Protein AF-A0A7Y3J5P8-F1 (afdb_monomer)

Mean predicted aligned error: 13.06 Å

Solvent-accessible surface area (backbone atoms only — not comparable to full-atom values): 5570 Å² total; per-residue (Å²): 133,78,82,77,84,82,56,93,92,53,60,68,68,61,49,51,53,49,42,53,51,39,41,59,74,69,32,54,71,61,50,49,70,61,62,75,50,94,69,55,71,69,57,52,52,51,52,51,52,55,54,51,53,54,52,50,55,54,47,51,56,50,51,55,48,58,75,66,61,75,70,79,76,78,80,86,79,79,82,90,74,83,72,82,77,133

Radius of gyration: 21.43 Å; Cα contacts (8 Å, |Δi|>4): 22; chains: 1; bounding box: 62×40×38 Å

Structure (mmCIF, N/CA/C/O backbone):
data_AF-A0A7Y3J5P8-F1
#
_entry.id   AF-A0A7Y3J5P8-F1
#
loop_
_atom_site.group_PDB
_atom_site.id
_atom_site.type_symbol
_atom_site.label_atom_id
_atom_site.label_alt_id
_atom_site.label_comp_id
_atom_site.label_asym_id
_atom_site.label_entity_id
_atom_site.label_seq_id
_atom_site.pdbx_PDB_ins_code
_atom_site.Cartn_x
_atom_site.Cartn_y
_atom_site.Cartn_z
_atom_site.occupancy
_atom_site.B_iso_or_equiv
_atom_site.auth_seq_id
_atom_site.auth_comp_id
_atom_site.auth_asym_id
_atom_site.auth_atom_id
_atom_site.pdbx_PDB_model_num
ATOM 1 N N . MET A 1 1 ? -8.810 9.602 -2.163 1.00 73.31 1 MET A N 1
ATOM 2 C CA . MET A 1 1 ? -8.342 9.842 -0.777 1.00 73.31 1 MET A CA 1
ATOM 3 C C . MET A 1 1 ? -9.275 9.133 0.197 1.00 73.31 1 MET A C 1
ATOM 5 O O . MET A 1 1 ? -10.453 9.024 -0.121 1.00 73.31 1 MET A O 1
ATOM 9 N N . PRO A 1 2 ? -8.776 8.605 1.326 1.00 79.38 2 PRO A N 1
ATOM 10 C CA . PRO A 1 2 ? -9.596 7.896 2.308 1.00 79.38 2 PRO A CA 1
ATOM 11 C C . PRO A 1 2 ? -10.491 8.868 3.090 1.00 79.38 2 PRO A C 1
ATOM 13 O O . PRO A 1 2 ? -10.006 9.852 3.637 1.00 79.38 2 PRO A O 1
ATOM 16 N N . SER A 1 3 ? -11.788 8.569 3.171 1.00 80.06 3 SER A N 1
ATOM 17 C CA . SER A 1 3 ? -12.765 9.308 3.978 1.00 80.06 3 SER A CA 1
ATOM 18 C C . SER A 1 3 ? -13.441 8.358 4.967 1.00 80.06 3 SER A C 1
ATOM 20 O O . SER A 1 3 ? -13.949 7.313 4.557 1.00 80.06 3 SER A O 1
ATOM 22 N N . VAL A 1 4 ? -13.474 8.712 6.253 1.00 81.44 4 VAL A N 1
ATOM 23 C CA . VAL A 1 4 ? -14.170 7.946 7.299 1.00 81.44 4 VAL A CA 1
ATOM 24 C C . VAL A 1 4 ? -15.184 8.866 7.964 1.00 81.44 4 VAL A C 1
ATOM 26 O O . VAL A 1 4 ? -14.811 9.903 8.501 1.00 81.44 4 VAL A O 1
ATOM 29 N N . ARG A 1 5 ? -16.467 8.495 7.906 1.00 81.44 5 ARG A N 1
ATOM 30 C CA . ARG A 1 5 ? -17.538 9.184 8.635 1.00 81.44 5 ARG A CA 1
ATOM 31 C C . ARG A 1 5 ? -17.683 8.544 10.013 1.00 81.44 5 ARG A C 1
ATOM 33 O O . ARG A 1 5 ? -17.827 7.323 10.095 1.00 81.44 5 ARG A O 1
ATOM 40 N N . VAL A 1 6 ? -17.617 9.35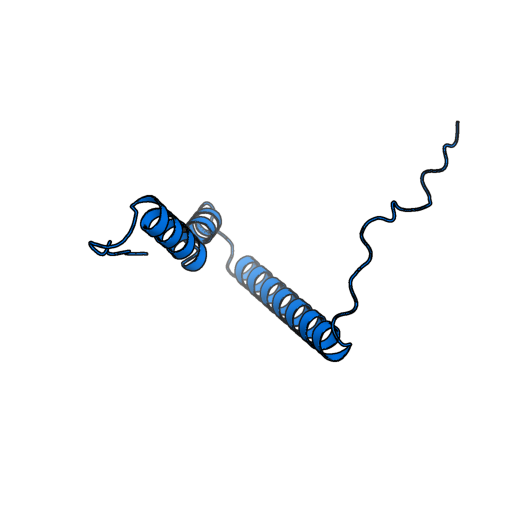8 11.062 1.00 80.06 6 VAL A N 1
ATOM 41 C CA . VAL A 1 6 ? -17.816 8.918 12.450 1.00 80.06 6 VAL A CA 1
ATOM 42 C C . VAL A 1 6 ? -19.313 8.724 12.684 1.00 80.06 6 VAL A C 1
ATOM 44 O O . VAL A 1 6 ? -20.108 9.557 12.257 1.00 80.06 6 VAL A O 1
ATOM 47 N N . ARG A 1 7 ? -19.701 7.606 13.303 1.00 79.25 7 ARG A N 1
ATOM 48 C CA . ARG A 1 7 ? -21.086 7.352 13.731 1.00 79.25 7 ARG A CA 1
ATOM 49 C C . ARG A 1 7 ? -21.237 7.742 15.203 1.00 79.25 7 ARG A C 1
ATOM 51 O O . ARG A 1 7 ? -20.277 7.615 15.954 1.00 79.25 7 ARG A O 1
ATOM 58 N N . GLU A 1 8 ? -22.431 8.158 15.613 1.00 69.12 8 GLU A N 1
ATOM 59 C CA . GLU A 1 8 ? -22.700 8.709 16.957 1.00 69.12 8 GLU A CA 1
ATOM 60 C C . GLU A 1 8 ? -22.432 7.721 18.111 1.00 69.12 8 GLU A C 1
ATOM 62 O O . GLU A 1 8 ? -22.046 8.141 19.194 1.00 69.12 8 GLU A O 1
ATOM 67 N N . ASN A 1 9 ? -22.521 6.407 17.866 1.00 71.69 9 ASN A N 1
ATOM 68 C CA . ASN A 1 9 ? -22.268 5.358 18.869 1.00 71.69 9 ASN A CA 1
ATOM 69 C C . ASN A 1 9 ? -20.820 4.826 18.882 1.00 71.69 9 ASN A C 1
ATOM 71 O O . ASN A 1 9 ? -20.563 3.733 19.388 1.00 71.69 9 ASN A O 1
ATOM 75 N N . GLU A 1 10 ? -19.863 5.535 18.280 1.00 73.38 10 GLU A N 1
ATOM 76 C CA . GLU A 1 10 ? -18.465 5.101 18.233 1.00 73.38 10 GLU A CA 1
ATOM 77 C C . GLU A 1 10 ? -17.558 6.002 19.067 1.00 73.38 10 GLU A C 1
ATOM 79 O O . GLU A 1 10 ? -17.534 7.220 18.907 1.00 73.38 10 GLU A O 1
ATOM 84 N N . TYR A 1 11 ? -16.716 5.383 19.895 1.00 79.38 11 TYR A N 1
ATOM 85 C CA . TYR A 1 11 ? -15.623 6.092 20.549 1.00 79.38 11 TYR A CA 1
ATOM 86 C C . TYR A 1 11 ? -14.652 6.652 19.500 1.00 79.38 11 TYR A C 1
ATOM 88 O O . TYR A 1 11 ? -14.246 5.949 18.569 1.00 79.38 11 TYR A O 1
ATOM 96 N N . PHE A 1 12 ? -14.231 7.905 19.681 1.00 79.06 12 PHE A N 1
ATOM 97 C CA . PHE A 1 12 ? -13.337 8.629 18.767 1.00 79.06 12 PHE A CA 1
ATOM 98 C C . PHE A 1 12 ? -12.083 7.828 18.368 1.00 79.06 12 PHE A C 1
ATOM 100 O O . PHE A 1 12 ? -11.705 7.790 17.194 1.00 79.06 12 PHE A O 1
ATOM 107 N N . ASP A 1 13 ? -11.476 7.108 19.315 1.00 83.25 13 ASP A N 1
ATOM 108 C CA . ASP A 1 13 ? -10.273 6.308 19.058 1.00 83.25 13 ASP A CA 1
ATOM 109 C C . ASP A 1 13 ? -10.527 5.133 18.087 1.00 83.25 13 ASP A C 1
ATOM 111 O O . ASP A 1 13 ? -9.673 4.775 17.268 1.00 83.25 13 ASP A O 1
ATOM 115 N N . ALA A 1 14 ? -11.740 4.568 18.082 1.00 85.00 14 ALA A N 1
ATOM 116 C CA . ALA A 1 14 ? -12.124 3.527 17.130 1.00 85.00 14 ALA A CA 1
ATOM 117 C C . ALA A 1 14 ? -12.244 4.079 15.699 1.00 85.00 14 ALA A C 1
ATOM 119 O O . ALA A 1 14 ? -11.810 3.431 14.737 1.00 85.00 14 ALA A O 1
ATOM 120 N N . ALA A 1 15 ? -12.776 5.294 15.548 1.00 84.62 15 ALA A N 1
ATOM 121 C CA . ALA A 1 15 ? -12.842 5.978 14.261 1.00 84.62 15 ALA A CA 1
ATOM 122 C C . ALA A 1 15 ? -11.440 6.346 13.744 1.00 84.62 15 ALA A C 1
ATOM 124 O O . ALA A 1 15 ? -11.120 6.073 12.582 1.00 84.62 15 ALA A O 1
ATOM 125 N N . LEU A 1 16 ? -10.565 6.855 14.621 1.00 86.38 16 LEU A N 1
ATOM 126 C CA . LEU A 1 16 ? -9.171 7.165 14.294 1.00 86.38 16 LEU A CA 1
ATOM 127 C C . LEU A 1 16 ? -8.409 5.921 13.822 1.00 86.38 16 LEU A C 1
ATOM 129 O O . LEU A 1 16 ? -7.691 5.957 12.819 1.00 86.38 16 LEU A O 1
ATOM 133 N N . ARG A 1 17 ? -8.596 4.788 14.503 1.00 87.62 17 ARG A N 1
ATOM 134 C CA . ARG A 1 17 ? -7.988 3.510 14.112 1.00 87.62 17 ARG A CA 1
ATOM 135 C C . ARG A 1 17 ? -8.446 3.059 12.726 1.00 87.62 17 ARG A C 1
ATOM 137 O O . ARG A 1 17 ? -7.635 2.573 11.936 1.00 87.62 17 ARG A O 1
ATOM 144 N N . ARG A 1 18 ? -9.728 3.246 12.400 1.00 85.75 18 ARG A N 1
ATOM 145 C CA . ARG A 1 18 ? -10.282 2.957 11.066 1.00 85.75 18 ARG A CA 1
ATOM 146 C C . ARG A 1 18 ? -9.689 3.859 9.996 1.00 85.75 18 ARG A C 1
ATOM 148 O O . ARG A 1 18 ? -9.345 3.371 8.924 1.00 85.75 18 ARG A O 1
ATOM 155 N N . PHE A 1 19 ? -9.536 5.143 10.300 1.00 86.81 19 PHE A N 1
ATOM 156 C CA . PHE A 1 19 ? -8.931 6.107 9.391 1.00 86.81 19 PHE A CA 1
ATOM 157 C C . PHE A 1 19 ? -7.467 5.771 9.099 1.00 86.81 19 PHE A C 1
ATOM 159 O O . PHE A 1 19 ? -7.094 5.669 7.932 1.00 86.81 19 PHE A O 1
ATOM 166 N N . LYS A 1 20 ? -6.662 5.471 10.129 1.00 88.88 20 LYS A N 1
ATOM 167 C CA . LYS A 1 20 ? -5.269 5.017 9.960 1.00 88.88 20 LYS A CA 1
ATOM 168 C C . LYS A 1 20 ? -5.186 3.785 9.051 1.00 88.88 20 LYS A C 1
ATOM 170 O O . LYS A 1 20 ? -4.457 3.800 8.063 1.00 88.88 20 LYS A O 1
ATOM 175 N N . ARG A 1 21 ? -6.029 2.774 9.296 1.00 88.81 21 ARG A N 1
ATOM 176 C CA . ARG A 1 21 ? -6.123 1.580 8.434 1.00 88.81 21 ARG A CA 1
ATOM 177 C C . ARG A 1 21 ? -6.574 1.906 7.009 1.00 88.81 21 ARG A C 1
ATOM 179 O O . ARG A 1 21 ? -6.094 1.283 6.068 1.00 88.81 21 ARG A O 1
ATOM 186 N N . ALA A 1 22 ? -7.488 2.857 6.821 1.00 87.75 22 ALA A N 1
ATOM 187 C CA . ALA A 1 22 ? -7.936 3.282 5.496 1.00 87.75 22 ALA A CA 1
ATOM 188 C C . ALA A 1 22 ? -6.815 3.993 4.716 1.00 87.75 22 ALA A C 1
ATOM 190 O O . ALA A 1 22 ? -6.636 3.712 3.532 1.00 87.75 22 ALA A O 1
ATOM 191 N N . CYS A 1 23 ? -6.021 4.839 5.378 1.00 88.00 23 CYS A N 1
ATOM 192 C CA . CYS A 1 23 ? -4.827 5.471 4.810 1.00 88.00 23 CYS A CA 1
ATOM 193 C C . CYS A 1 23 ? -3.748 4.450 4.433 1.00 88.00 23 CYS A C 1
ATOM 195 O O . CYS A 1 23 ? -3.183 4.526 3.340 1.00 88.00 23 CYS A O 1
ATOM 197 N N . GLU A 1 24 ? 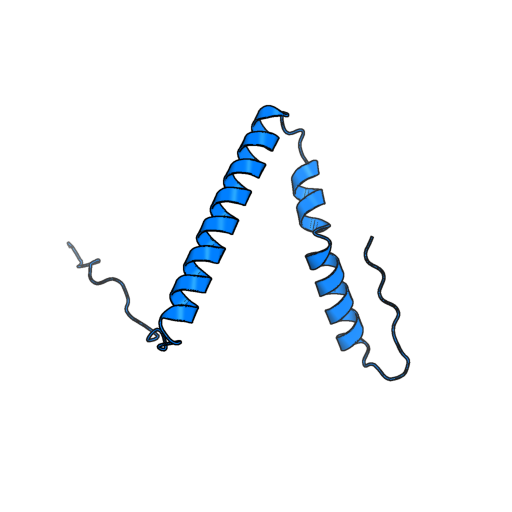-3.500 3.466 5.300 1.00 87.69 24 GLU A N 1
ATOM 198 C CA . GLU A 1 24 ? -2.570 2.363 5.035 1.00 87.69 24 GLU A CA 1
ATOM 199 C C . GLU A 1 24 ? -3.046 1.484 3.875 1.00 87.69 24 GLU A C 1
ATOM 201 O O . GLU A 1 24 ? -2.268 1.175 2.973 1.00 87.69 24 GLU A O 1
ATOM 206 N N . LYS A 1 25 ? -4.338 1.128 3.849 1.00 86.44 25 LYS A N 1
ATOM 207 C CA . LYS A 1 25 ? -4.944 0.323 2.779 1.00 86.44 25 LYS A CA 1
ATOM 208 C C . LYS A 1 25 ? -4.908 1.042 1.435 1.00 86.44 25 LYS A C 1
ATOM 210 O O . LYS A 1 25 ? -4.637 0.410 0.419 1.00 86.44 25 LYS A O 1
ATOM 215 N N . ALA A 1 26 ? -5.179 2.345 1.431 1.00 87.56 26 ALA A N 1
ATOM 216 C CA . ALA A 1 26 ? -5.070 3.176 0.239 1.00 87.56 26 ALA A CA 1
ATOM 217 C C . ALA A 1 26 ? -3.611 3.364 -0.214 1.00 87.56 26 ALA A C 1
ATOM 219 O O . ALA A 1 26 ? -3.382 3.813 -1.329 1.00 87.56 26 ALA A O 1
ATOM 220 N N . GLY A 1 27 ? -2.624 3.027 0.624 1.00 86.25 27 GLY A N 1
ATOM 221 C CA . GLY A 1 27 ? -1.212 3.082 0.260 1.00 86.25 27 GLY A CA 1
ATOM 222 C C . GLY A 1 27 ? -0.684 4.499 0.040 1.00 86.25 27 GLY A C 1
ATOM 223 O O . GLY A 1 27 ? 0.370 4.650 -0.569 1.00 86.25 27 GLY A O 1
ATOM 224 N N . VAL A 1 28 ? -1.360 5.534 0.550 1.00 85.50 28 VAL A N 1
ATOM 225 C CA . VAL A 1 28 ? -1.027 6.949 0.281 1.00 85.50 28 VAL A CA 1
ATOM 226 C C . VAL A 1 28 ? 0.434 7.267 0.625 1.00 85.50 28 VAL A C 1
ATOM 228 O O . VAL A 1 28 ? 1.144 7.874 -0.170 1.00 85.50 28 VAL A O 1
ATOM 231 N N . LEU A 1 29 ? 0.925 6.768 1.764 1.00 83.31 29 LEU A N 1
ATOM 232 C CA . LEU A 1 29 ? 2.326 6.934 2.179 1.00 83.31 29 LEU A CA 1
ATOM 233 C C . LEU A 1 29 ? 3.308 6.169 1.282 1.00 83.31 29 LEU A C 1
ATOM 235 O O . LEU A 1 29 ? 4.428 6.619 1.051 1.00 83.31 29 LEU A O 1
ATOM 239 N N . THR A 1 30 ? 2.902 5.006 0.768 1.00 85.88 30 THR A N 1
ATOM 240 C CA . THR A 1 30 ? 3.733 4.239 -0.171 1.00 85.88 30 THR A CA 1
ATOM 241 C C . THR A 1 30 ? 3.783 4.894 -1.545 1.00 85.88 30 THR A C 1
ATOM 243 O O . THR A 1 30 ? 4.813 4.825 -2.209 1.00 85.88 30 THR A O 1
ATOM 246 N N . GLU A 1 31 ? 2.703 5.559 -1.961 1.00 85.38 31 GLU A N 1
ATOM 247 C CA . GLU A 1 31 ? 2.675 6.326 -3.201 1.00 85.38 31 GLU A CA 1
ATOM 248 C C . GLU A 1 31 ? 3.524 7.587 -3.111 1.00 85.38 31 GLU A C 1
ATOM 250 O O . GLU A 1 31 ? 4.262 7.853 -4.054 1.00 85.38 31 GLU A O 1
ATOM 255 N N . LEU A 1 32 ? 3.474 8.310 -1.987 1.00 87.69 32 LEU A N 1
ATOM 256 C CA . LEU A 1 32 ? 4.345 9.461 -1.730 1.00 87.69 32 LEU A CA 1
ATOM 257 C C . LEU A 1 32 ? 5.817 9.086 -1.916 1.00 87.69 32 LEU A C 1
ATOM 259 O O . LEU A 1 32 ? 6.461 9.603 -2.824 1.00 87.69 32 LEU A O 1
ATOM 263 N N . ARG A 1 33 ? 6.299 8.077 -1.179 1.00 87.00 33 ARG A N 1
ATOM 264 C CA . ARG A 1 33 ? 7.690 7.600 -1.292 1.00 87.00 33 ARG A CA 1
ATOM 265 C C . ARG A 1 33 ? 8.064 7.119 -2.692 1.00 87.00 33 ARG A C 1
ATOM 267 O O . ARG A 1 33 ? 9.217 7.200 -3.096 1.00 87.00 33 ARG A O 1
ATOM 274 N N . ARG A 1 34 ? 7.105 6.580 -3.452 1.00 84.25 34 ARG A N 1
ATOM 275 C CA . ARG A 1 34 ? 7.348 6.143 -4.836 1.00 84.25 34 ARG A CA 1
ATOM 276 C C . ARG A 1 34 ? 7.465 7.321 -5.806 1.00 84.25 34 ARG A C 1
ATOM 278 O O . ARG A 1 34 ? 8.103 7.163 -6.839 1.00 84.25 34 ARG A O 1
ATOM 285 N N . ARG A 1 35 ? 6.808 8.445 -5.511 1.00 86.75 35 ARG A N 1
ATOM 286 C CA . ARG A 1 35 ? 6.744 9.644 -6.363 1.00 86.75 35 ARG A CA 1
ATOM 287 C C . ARG A 1 35 ? 7.773 10.715 -5.987 1.00 86.75 35 ARG A C 1
ATOM 289 O O . ARG A 1 35 ? 7.931 11.650 -6.758 1.00 86.75 35 ARG A O 1
ATOM 296 N N . GLU A 1 36 ? 8.465 10.574 -4.854 1.00 86.94 36 GLU A N 1
ATOM 297 C CA . GLU A 1 36 ? 9.538 11.486 -4.415 1.00 86.94 36 GLU A CA 1
ATOM 298 C C . GLU A 1 36 ? 10.649 11.655 -5.463 1.00 86.94 36 GLU A C 1
ATOM 300 O O . GLU A 1 36 ? 11.203 12.741 -5.601 1.00 86.94 36 GLU A O 1
ATOM 305 N N . PHE A 1 37 ? 10.943 10.608 -6.240 1.00 86.94 37 PHE A N 1
ATOM 306 C CA . PHE A 1 37 ? 11.972 10.635 -7.277 1.00 86.94 37 PHE A CA 1
ATOM 307 C C . PHE A 1 37 ? 11.432 10.100 -8.600 1.00 86.94 37 PHE A C 1
ATOM 309 O O . PHE A 1 37 ? 10.624 9.167 -8.627 1.00 86.94 37 PHE A O 1
ATOM 316 N N . TYR A 1 38 ? 11.924 10.650 -9.712 1.00 88.94 38 TYR A N 1
ATOM 317 C CA . TYR A 1 38 ? 11.633 10.099 -11.030 1.00 88.94 38 TYR A CA 1
ATOM 318 C C . TYR A 1 38 ? 12.248 8.701 -11.165 1.00 88.94 38 TYR A C 1
ATOM 320 O O . TYR A 1 38 ? 13.465 8.523 -11.111 1.00 88.94 38 TYR A O 1
ATOM 328 N N . GLU A 1 39 ? 11.397 7.701 -11.375 1.00 86.94 39 GLU A N 1
ATOM 329 C CA . GLU A 1 39 ? 11.813 6.337 -11.678 1.00 86.94 39 GLU A CA 1
ATOM 330 C C . GLU A 1 39 ? 11.712 6.106 -13.189 1.00 86.94 39 GLU A C 1
ATOM 332 O O . GLU A 1 39 ? 10.657 6.305 -13.794 1.00 86.94 39 GLU A O 1
ATOM 337 N N . LYS A 1 40 ? 12.804 5.647 -13.813 1.00 90.81 40 LYS A N 1
ATOM 338 C CA . LYS A 1 40 ? 12.787 5.294 -15.240 1.00 90.81 40 LYS A CA 1
ATOM 339 C C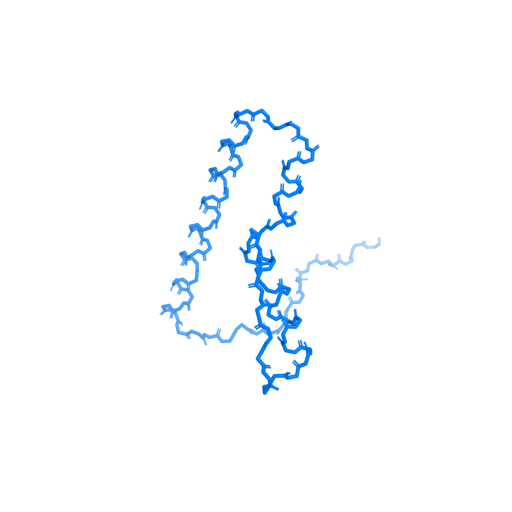 . LYS A 1 40 ? 11.741 4.195 -15.491 1.00 90.81 40 LYS A C 1
ATOM 341 O O . LYS A 1 40 ? 11.666 3.243 -14.706 1.00 90.81 40 LYS A O 1
ATOM 346 N N . PRO A 1 41 ? 11.020 4.211 -16.628 1.00 88.81 41 PRO A N 1
ATOM 347 C CA . PRO A 1 41 ? 9.951 3.243 -16.905 1.00 88.81 41 PRO A CA 1
ATOM 348 C C . PRO A 1 41 ? 10.426 1.780 -16.850 1.00 88.81 41 PRO A C 1
ATOM 350 O O . PRO A 1 41 ? 9.689 0.884 -16.434 1.00 88.81 41 PRO A O 1
ATOM 353 N N . THR A 1 42 ? 11.684 1.512 -17.206 1.00 90.25 42 THR A N 1
ATOM 354 C CA . THR A 1 42 ? 12.296 0.177 -17.106 1.00 90.25 42 THR A CA 1
ATOM 355 C C . THR A 1 42 ? 12.469 -0.285 -15.655 1.00 90.25 42 THR A C 1
ATOM 357 O O . THR A 1 42 ? 12.229 -1.455 -15.345 1.00 90.25 42 THR A O 1
ATOM 360 N N . GLN A 1 43 ? 12.850 0.623 -14.751 1.00 86.88 43 GLN A N 1
ATOM 361 C CA . GLN A 1 43 ? 13.007 0.329 -13.323 1.00 86.88 43 GLN A CA 1
ATOM 362 C C . GLN A 1 43 ? 11.647 0.076 -12.667 1.00 86.88 43 GLN A C 1
ATOM 364 O O . GLN A 1 43 ? 11.491 -0.931 -11.973 1.00 86.88 43 GLN A O 1
ATOM 369 N N . GLU A 1 44 ? 10.631 0.872 -13.014 1.00 87.56 44 GLU A N 1
ATOM 370 C CA . GLU A 1 44 ? 9.261 0.667 -12.538 1.00 87.56 44 GLU A CA 1
ATOM 371 C C . GLU A 1 44 ? 8.728 -0.722 -12.945 1.00 87.56 44 GLU A C 1
ATOM 373 O O . GLU A 1 44 ? 8.187 -1.467 -12.119 1.00 87.56 44 GLU A O 1
ATOM 378 N N . ARG A 1 45 ? 8.934 -1.124 -14.210 1.00 89.38 45 ARG A N 1
ATOM 379 C CA . ARG A 1 45 ? 8.562 -2.462 -14.712 1.00 89.38 45 ARG A CA 1
ATOM 380 C C . ARG A 1 45 ? 9.283 -3.576 -13.949 1.00 89.38 45 ARG A C 1
ATOM 382 O O . ARG A 1 45 ? 8.645 -4.559 -13.566 1.00 89.38 45 ARG A O 1
ATOM 389 N N . LYS A 1 46 ? 10.589 -3.431 -13.692 1.00 90.81 46 LYS A N 1
ATOM 390 C CA . LYS A 1 46 ? 11.385 -4.408 -12.926 1.00 90.81 46 LYS A CA 1
ATOM 391 C C . LYS A 1 46 ? 10.876 -4.534 -11.484 1.00 90.81 46 LYS A C 1
ATOM 393 O O . LYS A 1 46 ? 10.663 -5.649 -11.008 1.00 90.81 46 LYS A O 1
ATOM 398 N N . ARG A 1 47 ? 10.600 -3.407 -10.820 1.00 88.56 47 ARG A N 1
ATOM 399 C CA . ARG A 1 47 ? 10.059 -3.347 -9.453 1.00 88.56 47 ARG A CA 1
ATOM 400 C 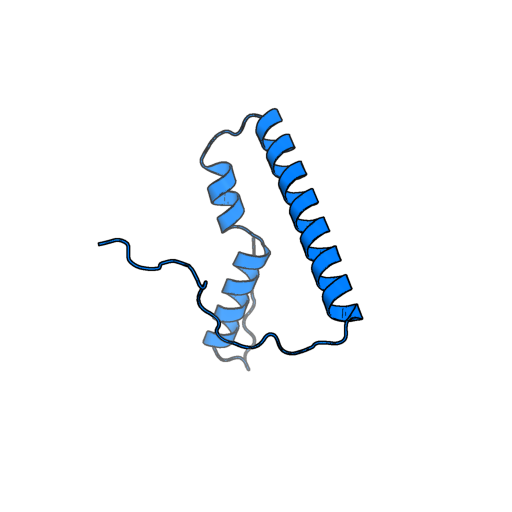C . ARG A 1 47 ? 8.690 -4.025 -9.352 1.00 88.56 47 ARG A C 1
ATOM 402 O O . ARG A 1 47 ? 8.482 -4.849 -8.461 1.00 88.56 47 ARG A O 1
ATOM 409 N N . LYS A 1 48 ? 7.775 -3.739 -10.287 1.00 88.75 48 LYS A N 1
ATOM 410 C CA . LYS A 1 48 ? 6.436 -4.358 -10.339 1.00 88.75 48 LYS A CA 1
ATOM 411 C C . LYS A 1 48 ? 6.508 -5.876 -10.526 1.00 88.75 48 LYS A C 1
ATOM 413 O O . LYS A 1 48 ? 5.833 -6.601 -9.796 1.00 88.75 48 LYS A O 1
ATOM 418 N N . LYS A 1 49 ? 7.358 -6.362 -11.441 1.00 90.88 49 LYS A N 1
ATOM 419 C CA . LYS A 1 49 ? 7.562 -7.804 -11.674 1.00 90.88 49 LYS A CA 1
ATOM 420 C C . LYS A 1 49 ? 8.092 -8.512 -10.425 1.00 90.88 49 LYS A C 1
ATOM 422 O O . LYS A 1 49 ? 7.503 -9.497 -9.989 1.00 90.88 49 LYS A O 1
ATOM 427 N N . ALA A 1 50 ? 9.139 -7.973 -9.799 1.00 90.38 50 ALA A N 1
ATOM 428 C CA . ALA A 1 50 ? 9.703 -8.545 -8.575 1.00 90.38 50 ALA A CA 1
ATOM 429 C C . ALA A 1 50 ? 8.679 -8.584 -7.423 1.00 90.38 50 ALA A C 1
ATOM 431 O O . ALA A 1 50 ? 8.564 -9.586 -6.714 1.00 90.38 50 ALA A O 1
ATOM 432 N N . ALA A 1 51 ? 7.880 -7.522 -7.263 1.00 89.56 51 ALA A N 1
ATOM 433 C CA . ALA A 1 51 ? 6.821 -7.476 -6.258 1.00 89.56 51 ALA A CA 1
ATOM 434 C C . ALA A 1 51 ? 5.715 -8.517 -6.515 1.00 89.56 51 ALA A C 1
ATOM 436 O O . ALA A 1 51 ? 5.221 -9.120 -5.561 1.00 89.56 51 ALA A O 1
ATOM 437 N N . ALA A 1 52 ? 5.341 -8.752 -7.776 1.00 90.69 52 ALA A N 1
ATOM 438 C CA . ALA A 1 52 ? 4.349 -9.759 -8.148 1.00 90.69 52 ALA A CA 1
ATOM 439 C C . ALA A 1 52 ? 4.836 -11.180 -7.830 1.00 90.69 52 ALA A C 1
ATOM 441 O O . ALA A 1 52 ? 4.124 -11.930 -7.160 1.00 90.69 52 ALA A O 1
ATOM 442 N N . VAL A 1 53 ? 6.076 -11.508 -8.209 1.00 92.81 53 VAL A N 1
ATOM 443 C CA . VAL A 1 53 ? 6.706 -12.803 -7.904 1.00 92.81 53 VAL A CA 1
ATOM 444 C C . VAL A 1 53 ? 6.762 -13.032 -6.393 1.00 92.81 53 VAL A C 1
ATOM 446 O O . VAL A 1 53 ? 6.299 -14.059 -5.903 1.00 92.81 53 VAL A O 1
ATOM 449 N N . LYS A 1 54 ? 7.224 -12.041 -5.618 1.00 91.44 54 LYS A N 1
ATOM 450 C CA . LYS A 1 54 ? 7.284 -12.147 -4.150 1.00 91.44 54 LYS A CA 1
ATOM 451 C C . LYS A 1 54 ? 5.902 -12.364 -3.521 1.00 91.44 54 LYS A C 1
ATOM 453 O O . LYS A 1 54 ? 5.769 -13.149 -2.583 1.00 91.44 54 LYS A O 1
ATOM 458 N N . ARG A 1 55 ? 4.864 -11.682 -4.022 1.00 90.50 55 ARG A N 1
ATOM 459 C CA . ARG A 1 55 ? 3.475 -11.870 -3.558 1.00 90.50 55 ARG A CA 1
ATOM 460 C C . ARG A 1 55 ? 2.950 -13.267 -3.885 1.00 90.50 55 ARG A C 1
ATOM 462 O O . ARG A 1 55 ? 2.292 -13.857 -3.034 1.00 90.50 55 ARG A O 1
ATOM 469 N N . HIS A 1 56 ? 3.254 -13.784 -5.072 1.00 91.69 56 HIS A N 1
ATOM 470 C CA . HIS A 1 56 ? 2.870 -15.129 -5.495 1.00 91.69 56 HIS A CA 1
ATOM 471 C C . HIS A 1 56 ? 3.526 -16.204 -4.620 1.00 91.69 56 HIS A C 1
ATOM 473 O O . HIS A 1 56 ? 2.828 -17.023 -4.032 1.00 91.69 56 HIS A O 1
ATOM 479 N N . LEU A 1 57 ? 4.846 -16.127 -4.427 1.00 92.06 57 LEU A N 1
ATOM 480 C CA . LEU A 1 57 ? 5.586 -17.052 -3.5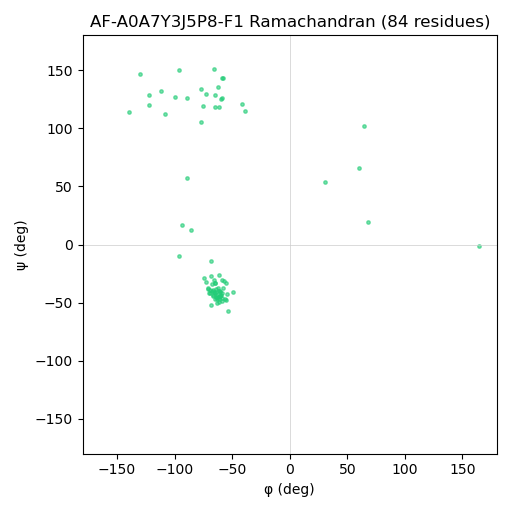61 1.00 92.06 57 LEU A CA 1
ATOM 481 C C . LEU A 1 57 ? 5.068 -17.027 -2.115 1.00 92.06 57 LEU A C 1
ATOM 483 O O . LEU A 1 57 ? 4.876 -18.074 -1.501 1.00 92.06 57 LEU A O 1
ATOM 487 N N . LYS A 1 58 ? 4.764 -15.837 -1.579 1.00 90.19 58 LYS A N 1
ATOM 488 C CA . LYS A 1 58 ? 4.170 -15.701 -0.239 1.00 90.19 58 LYS A CA 1
ATOM 489 C C . LYS A 1 58 ? 2.771 -16.319 -0.147 1.00 90.19 58 LYS A C 1
ATOM 491 O O . LYS A 1 58 ? 2.397 -16.795 0.923 1.00 90.19 58 LYS A O 1
ATOM 496 N N . ARG A 1 59 ? 1.983 -16.278 -1.226 1.00 89.12 59 ARG A N 1
ATOM 497 C CA . ARG A 1 59 ? 0.658 -16.911 -1.278 1.00 89.12 59 ARG A CA 1
ATOM 498 C C . ARG A 1 59 ? 0.789 -18.431 -1.250 1.00 89.12 59 ARG A C 1
ATOM 500 O O . ARG A 1 59 ? 0.218 -19.036 -0.353 1.00 89.12 59 ARG A O 1
ATOM 507 N N . LEU A 1 60 ? 1.612 -18.994 -2.134 1.00 89.62 60 LEU A N 1
ATOM 508 C CA . LEU A 1 60 ? 1.867 -20.435 -2.187 1.00 89.62 60 LEU A CA 1
ATOM 509 C C . LEU A 1 60 ? 2.375 -20.968 -0.845 1.00 89.62 60 LEU A C 1
ATOM 511 O O . LEU A 1 60 ? 1.823 -21.917 -0.312 1.00 89.62 60 LEU A O 1
ATOM 515 N N . SER A 1 61 ? 3.351 -20.293 -0.229 1.00 88.00 61 SER A N 1
ATOM 516 C CA . SER A 1 61 ? 3.864 -20.670 1.096 1.00 88.00 61 SER A CA 1
ATOM 517 C C . SER A 1 61 ? 2.775 -20.685 2.180 1.00 88.00 61 SER A C 1
ATOM 519 O O . SER A 1 61 ? 2.768 -21.563 3.041 1.00 88.00 61 SER A O 1
ATOM 521 N N . ARG A 1 62 ? 1.823 -19.742 2.139 1.00 85.19 62 ARG A N 1
ATOM 522 C CA . ARG A 1 62 ? 0.676 -19.720 3.061 1.00 85.19 62 ARG A CA 1
ATOM 523 C C . ARG A 1 62 ? -0.325 -20.837 2.784 1.00 85.19 62 ARG A C 1
ATOM 525 O O . ARG A 1 62 ? -0.896 -21.361 3.734 1.00 85.19 62 ARG A O 1
ATOM 532 N N . GLU A 1 63 ? -0.557 -21.164 1.519 1.00 83.56 63 GLU A N 1
ATOM 533 C CA . GLU A 1 63 ? -1.431 -22.266 1.107 1.00 83.56 63 GLU A CA 1
ATOM 534 C C . GLU A 1 63 ? -0.832 -23.615 1.522 1.00 83.56 63 GLU A C 1
ATOM 536 O O . GLU A 1 63 ? -1.523 -24.406 2.158 1.00 83.56 63 GLU A O 1
ATOM 541 N N . SER A 1 64 ? 0.471 -23.822 1.309 1.00 81.38 64 SER A N 1
ATOM 542 C CA . SER A 1 64 ? 1.198 -25.002 1.794 1.00 81.38 64 SER A CA 1
ATOM 543 C C . SER A 1 64 ? 1.158 -25.122 3.323 1.00 81.38 64 SER A C 1
ATOM 545 O O . SER A 1 64 ? 0.854 -26.191 3.841 1.00 81.38 64 SER A O 1
ATOM 547 N N . MET A 1 65 ? 1.370 -24.022 4.063 1.00 74.75 65 MET A N 1
ATOM 548 C CA . MET A 1 65 ? 1.247 -24.023 5.532 1.00 74.75 65 MET A CA 1
ATOM 549 C C . MET A 1 65 ? -0.180 -24.299 6.024 1.00 74.75 65 MET A C 1
ATOM 551 O O . MET A 1 65 ? -0.356 -24.908 7.075 1.00 74.75 65 MET A O 1
ATOM 555 N N . ARG A 1 66 ? -1.211 -23.855 5.291 1.00 75.62 66 ARG A N 1
ATOM 556 C CA . ARG A 1 66 ? -2.611 -24.175 5.619 1.00 75.62 66 ARG A CA 1
ATOM 557 C C . ARG A 1 66 ? -2.938 -25.644 5.354 1.00 75.62 66 ARG A C 1
ATOM 559 O O . ARG A 1 66 ? -3.662 -26.232 6.149 1.00 75.62 66 ARG A O 1
ATOM 566 N N . GLY A 1 67 ? -2.398 -26.222 4.280 1.00 66.50 67 GLY A N 1
ATOM 567 C CA . GLY A 1 67 ? -2.573 -27.636 3.935 1.00 66.50 67 GLY A CA 1
ATOM 568 C C . GLY A 1 67 ? -1.881 -28.603 4.901 1.00 66.50 67 GLY A C 1
ATOM 569 O O . GLY A 1 67 ? -2.364 -29.711 5.089 1.00 66.50 67 GLY A O 1
ATOM 570 N N . MET A 1 68 ? -0.805 -28.175 5.570 1.00 59.72 68 MET A N 1
ATOM 571 C CA . MET A 1 68 ? -0.098 -28.975 6.584 1.00 59.72 68 MET A CA 1
ATOM 572 C C . MET A 1 68 ? -0.689 -28.863 8.002 1.00 59.72 68 MET A C 1
ATOM 574 O O . MET A 1 68 ? -0.049 -29.297 8.952 1.00 59.72 68 MET A O 1
ATOM 578 N N . GLY A 1 69 ? -1.894 -28.300 8.165 1.00 54.31 69 GLY A N 1
ATOM 579 C CA . GLY A 1 69 ? -2.607 -28.321 9.444 1.00 54.31 69 GLY A CA 1
ATOM 580 C C . GLY A 1 69 ? -1.842 -27.647 10.581 1.00 54.31 69 GLY A C 1
ATOM 581 O O . GLY A 1 69 ? -1.447 -28.319 11.519 1.00 54.31 69 GLY A O 1
ATO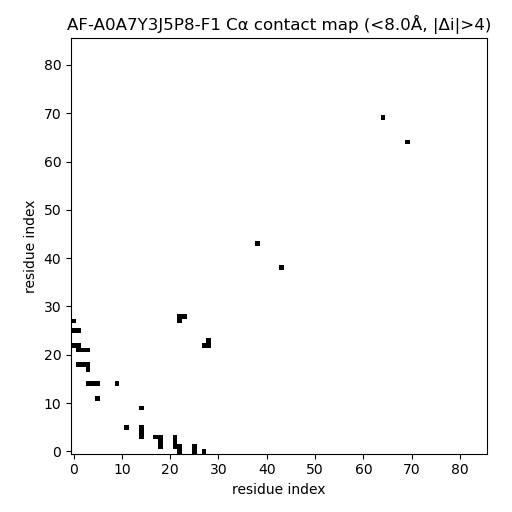M 582 N N . GLY A 1 70 ? -1.635 -26.327 10.488 1.00 53.97 70 GLY A N 1
ATOM 583 C CA . GLY A 1 70 ? -1.351 -25.428 11.618 1.00 53.97 70 GLY A CA 1
ATOM 584 C C . GLY A 1 70 ? -0.606 -26.023 12.818 1.00 53.97 70 GLY A C 1
ATOM 585 O O . GLY A 1 70 ? -1.083 -25.894 13.941 1.00 53.97 70 GLY A 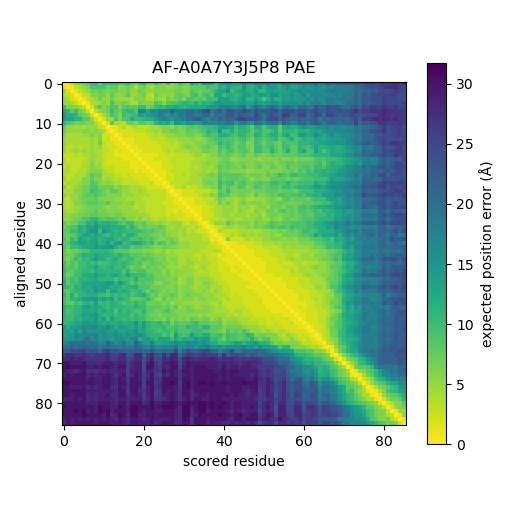O 1
ATOM 586 N N . ALA A 1 71 ? 0.554 -26.643 12.606 1.00 48.25 71 ALA A N 1
ATOM 587 C CA . ALA A 1 71 ? 1.435 -26.993 13.706 1.00 48.25 71 ALA A CA 1
ATOM 588 C C . ALA A 1 71 ? 2.115 -25.705 14.183 1.00 48.25 71 ALA A C 1
ATOM 590 O O . ALA A 1 71 ? 2.785 -25.009 13.415 1.00 48.25 71 ALA A O 1
ATOM 591 N N . SER A 1 72 ? 1.883 -25.367 15.448 1.00 46.47 72 SER A N 1
ATOM 592 C CA . SER A 1 72 ? 2.608 -24.353 16.205 1.00 46.47 72 SER A CA 1
ATOM 593 C C . SER A 1 72 ? 4.101 -24.384 15.868 1.00 46.47 72 SER A C 1
ATOM 595 O O . SER A 1 72 ? 4.786 -25.359 16.176 1.00 46.47 72 SER A O 1
ATOM 597 N N . ALA A 1 73 ? 4.615 -23.314 15.262 1.00 51.62 73 ALA A N 1
ATOM 598 C CA . ALA A 1 73 ? 6.051 -23.075 15.264 1.00 51.62 73 ALA A CA 1
ATOM 599 C C . ALA A 1 73 ? 6.491 -22.958 16.735 1.00 51.62 73 ALA A C 1
ATOM 601 O O . ALA A 1 73 ? 5.907 -22.139 17.455 1.00 51.62 73 ALA A O 1
ATOM 602 N N . PRO A 1 74 ? 7.468 -23.746 17.217 1.00 46.75 74 PRO A N 1
ATOM 603 C CA . PRO A 1 74 ? 8.002 -23.526 18.545 1.00 46.75 74 PRO A CA 1
ATOM 604 C C . PRO A 1 74 ? 8.702 -22.167 18.550 1.00 46.75 74 PRO A C 1
ATOM 606 O O . PRO A 1 74 ? 9.520 -21.850 17.682 1.00 46.75 74 PRO A O 1
ATOM 609 N N . ALA A 1 75 ? 8.340 -21.342 19.527 1.00 57.22 75 ALA A N 1
ATOM 610 C CA . ALA A 1 75 ? 9.147 -20.202 19.907 1.00 57.22 75 ALA A CA 1
ATOM 611 C C . ALA A 1 75 ? 10.554 -20.692 20.308 1.00 57.22 75 ALA A C 1
ATOM 613 O O . ALA A 1 75 ? 10.699 -21.742 20.929 1.00 57.22 75 ALA A O 1
ATOM 614 N N . SER A 1 76 ? 11.565 -19.892 19.965 1.00 55.97 76 SER A N 1
ATOM 615 C CA . SER A 1 76 ? 12.974 -19.973 20.384 1.00 55.97 7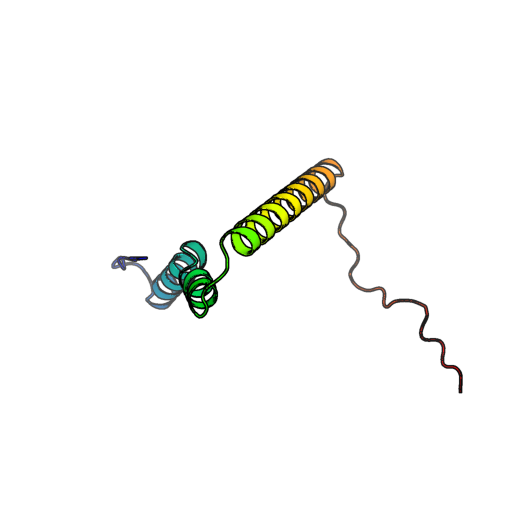6 SER A CA 1
ATOM 616 C C . SER A 1 76 ? 13.802 -21.196 19.953 1.00 55.97 76 SER A C 1
ATOM 618 O O . SER A 1 76 ? 13.833 -22.221 20.621 1.00 55.97 76 SER A O 1
ATOM 620 N N . ALA A 1 77 ? 14.633 -20.997 18.926 1.00 52.00 77 ALA A N 1
ATOM 621 C CA . ALA A 1 77 ? 15.971 -21.582 18.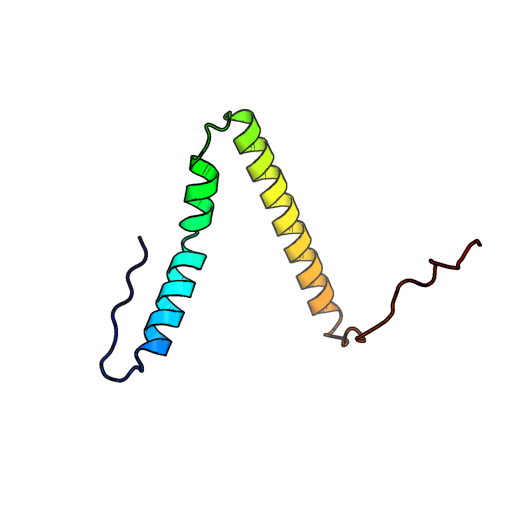877 1.00 52.00 77 ALA A CA 1
ATOM 622 C C . ALA A 1 77 ? 16.939 -20.526 18.303 1.00 52.00 77 ALA A C 1
ATOM 624 O O . ALA A 1 77 ? 16.762 -20.116 17.151 1.00 52.00 77 ALA A O 1
ATOM 625 N N . PRO A 1 78 ? 17.912 -20.008 19.079 1.00 64.38 78 PRO A N 1
ATOM 626 C CA . PRO A 1 78 ? 18.992 -19.210 18.512 1.00 64.38 78 PRO A CA 1
ATOM 627 C C . PRO A 1 78 ? 19.858 -20.099 17.596 1.00 64.38 78 PRO A C 1
ATOM 629 O O . PRO A 1 78 ? 19.936 -21.309 17.823 1.00 64.38 78 PRO A O 1
ATOM 632 N N . PRO A 1 79 ? 20.500 -19.538 16.555 1.00 68.44 79 PRO A N 1
ATOM 633 C CA . PRO A 1 79 ? 21.357 -20.310 15.658 1.00 68.44 79 PRO A CA 1
ATOM 634 C C . PRO A 1 79 ? 22.507 -20.971 16.445 1.00 68.44 79 PRO A C 1
ATOM 636 O O . PRO A 1 79 ? 23.243 -20.262 17.138 1.00 68.44 79 PRO A O 1
ATOM 639 N N . PRO A 1 80 ? 22.710 -22.300 16.347 1.00 58.81 80 PRO A N 1
ATOM 640 C CA . PRO A 1 80 ? 23.889 -22.944 16.907 1.00 58.81 80 PRO A CA 1
ATOM 641 C C . PRO A 1 80 ? 25.057 -22.652 15.962 1.00 58.81 80 PRO A C 1
ATOM 643 O O . PRO A 1 80 ? 25.111 -23.194 14.861 1.00 58.81 80 PRO A O 1
ATOM 646 N N . GLY A 1 81 ? 25.969 -21.751 16.338 1.00 63.22 81 GLY A N 1
ATOM 647 C CA . GLY A 1 81 ? 27.148 -21.532 15.491 1.00 63.22 81 GLY A CA 1
ATOM 648 C C . GLY A 1 81 ? 28.003 -20.289 15.695 1.00 63.22 81 GLY A C 1
ATOM 649 O O . GLY A 1 81 ? 29.018 -20.185 15.020 1.00 63.22 81 GLY A O 1
ATOM 650 N N . ALA A 1 82 ? 27.693 -19.378 16.619 1.00 55.81 82 ALA A N 1
ATOM 651 C CA . ALA A 1 82 ? 28.686 -18.394 17.069 1.00 55.81 82 ALA A CA 1
ATOM 652 C C . ALA A 1 82 ? 29.471 -18.970 18.257 1.00 55.81 82 ALA A C 1
ATOM 654 O O . ALA A 1 82 ? 29.467 -18.430 19.364 1.00 55.81 82 ALA A O 1
ATOM 655 N N . ALA A 1 83 ? 30.096 -20.130 18.030 1.00 54.72 83 ALA A N 1
ATOM 656 C CA . ALA A 1 83 ? 31.160 -20.601 18.892 1.00 54.72 83 ALA A CA 1
ATOM 657 C C . ALA A 1 83 ? 32.275 -19.558 18.819 1.00 54.72 83 ALA A C 1
ATOM 659 O O . ALA A 1 83 ? 32.814 -19.273 17.750 1.00 54.72 83 ALA A O 1
ATOM 660 N N . ARG A 1 84 ? 32.556 -18.967 19.977 1.00 56.88 84 ARG A N 1
ATOM 661 C CA . ARG A 1 84 ? 33.759 -18.193 20.243 1.00 56.88 84 ARG A CA 1
ATOM 662 C C . ARG A 1 84 ? 34.957 -18.906 19.619 1.00 56.88 84 ARG A C 1
ATOM 664 O O . ARG A 1 84 ? 35.254 -20.041 19.985 1.00 56.88 84 ARG A O 1
ATOM 671 N N . GLN A 1 85 ? 35.647 -18.222 18.724 1.00 55.03 85 GLN A N 1
ATOM 672 C CA . GLN A 1 85 ? 37.074 -18.419 18.553 1.00 55.03 85 GLN A CA 1
ATOM 673 C C . GLN A 1 85 ? 37.715 -17.162 19.134 1.00 55.03 85 GLN A C 1
ATOM 675 O O . GLN A 1 85 ? 37.424 -16.073 18.654 1.00 55.03 85 GLN A O 1
ATOM 680 N N . TYR A 1 86 ? 38.410 -17.396 20.252 1.00 56.12 86 TYR A N 1
ATOM 681 C CA . TYR A 1 86 ? 39.279 -16.538 21.067 1.00 56.12 86 TYR A CA 1
ATOM 682 C C . TYR A 1 86 ? 39.184 -15.018 20.896 1.00 56.12 86 TYR A C 1
ATOM 684 O O . TYR A 1 86 ? 39.606 -14.495 19.845 1.00 56.12 86 TYR A O 1
#

Secondary structure (DSSP, 8-state):
----PPPTTS-HHHHHHHHHHHHHHHTHHHHHHHHSSPPPHHHHHHHHHHHHHHHHHHHHHHHHHHHTT---PPS----TT-----

Sequence (86 aa):
MPSVRVRENEYFDAALRRFKRACEKAGVLTELRRREFYEKPTQERKRKKAAAVKRHLKRLSRESMRGMGGASAPASAPPPGAARQY

Foldseek 3Di:
DDDFDDDPPDDPVVSVVVRVVSCVVVCVVVVCVVPVDDDDPVRVVVVVVVVVVVVVVVVVVVVVCVVVPDDDDDPDDDDPDPDDDD

pLDDT: mean 78.71, std 13.46, range [46.47, 92.81]

Nearest PDB structures (foldseek):
  5it8-assembly1_AU  TM=8.464E-01  e=4.491E-06  Escherichia coli K-12
  7y7h-assembly1_U  TM=7.307E-01  e=1.338E-06  Escherichia coli
  6osq-assembly1_z  TM=7.509E-01  e=4.164E-06  Escherichia coli